Protein AF-A0A9D3W9P4-F1 (afdb_monomer)

Foldseek 3Di:
DDDDDDDPDPPPDDDDDDDDDDDDDDDPPPPDDDPPDVPPPDPPVQNVVCVVQVLKKKKAWDDDDDDPVVVLVQVCVQLVDPDDWDWDDDPPRIIMIGDPDPVSSCCVVVVDWDDDPNITMDIGRDDPPDDPPPPDDPPPDD

Nearest PDB structures (foldseek):
  5wu6-assembly1_A  TM=7.541E-01  e=1.035E-03  Homo sapiens
  5wu6-assembly2_B  TM=7.233E-01  e=6.616E-04  Homo sapiens
  9j8p-assembly1_A  TM=6.058E-01  e=5.823E-04  Homo sapiens
  5wu6-assembly3_C  TM=7.481E-01  e=6.602E-03  Homo sapiens
  8idf-assembly1_A  TM=6.895E-01  e=7.996E-03  Homo sapiens

pLDDT: mean 72.83, std 23.35, range [29.67, 95.25]

Secondary structure (DSSP, 8-state):
--------------------S----------------S----S-HHHHHHHHHTTEEEEEESSS---HHHHHHHHHHHH--SS--EEEE-GGGEEEEE-SSHHHHHHHHHS--EEETTEEEEEEE--TT--TT---------

Radius of gyration: 27.13 Å; Cα contacts (8 Å, |Δi|>4): 123; chains: 1; bounding box: 72×54×58 Å

InterPro domains:
  IPR025558 Domain of unknown function DUF4283 [PF14111] (54-133)
  IPR040256 Uncharacterized protein At4g02000-like [PTHR31286] (50-136)

Organism: NCBI:txid47602

Structure (mmCIF, N/CA/C/O backbone):
data_AF-A0A9D3W9P4-F1
#
_entry.id   AF-A0A9D3W9P4-F1
#
loop_
_atom_site.group_PDB
_atom_site.id
_atom_site.type_symbol
_atom_site.label_atom_id
_atom_site.label_alt_id
_atom_site.label_comp_id
_atom_site.label_asym_id
_atom_site.label_entity_id
_atom_site.label_seq_id
_atom_site.pdbx_PDB_ins_code
_atom_site.Cartn_x
_atom_site.Cartn_y
_atom_site.Cartn_z
_atom_site.occupancy
_atom_site.B_iso_or_equiv
_atom_site.auth_seq_id
_atom_site.auth_comp_id
_atom_site.auth_asym_id
_atom_site.auth_atom_id
_atom_site.pdbx_PDB_model_num
ATOM 1 N N . MET A 1 1 ? 8.335 29.224 2.323 1.00 36.25 1 MET A N 1
ATOM 2 C CA . MET A 1 1 ? 9.341 29.979 1.550 1.00 36.25 1 MET A CA 1
ATOM 3 C C . MET A 1 1 ? 10.223 28.944 0.872 1.00 36.25 1 MET A C 1
ATOM 5 O O . MET A 1 1 ? 11.005 28.310 1.559 1.00 36.25 1 MET A O 1
ATOM 9 N N . SER A 1 2 ? 9.805 28.439 -0.290 1.00 33.09 2 SER A N 1
ATOM 10 C CA . SER A 1 2 ? 9.956 29.035 -1.636 1.00 33.09 2 SER A CA 1
ATOM 11 C C . SER A 1 2 ? 11.341 28.743 -2.224 1.00 33.09 2 SER A C 1
ATOM 13 O O . SER A 1 2 ? 12.305 29.402 -1.852 1.00 33.09 2 SER A O 1
ATOM 15 N N . ASP A 1 3 ? 11.346 27.722 -3.092 1.00 39.47 3 ASP A N 1
ATOM 16 C CA . ASP A 1 3 ? 11.998 27.611 -4.408 1.00 39.47 3 ASP A CA 1
ATOM 17 C C . ASP A 1 3 ? 13.512 27.860 -4.547 1.00 39.47 3 ASP A C 1
ATOM 19 O O . ASP A 1 3 ? 14.037 28.885 -4.134 1.00 39.47 3 ASP A O 1
ATOM 23 N N . PHE A 1 4 ? 14.227 26.941 -5.210 1.00 32.31 4 PHE A N 1
ATOM 24 C CA . PHE A 1 4 ? 14.575 27.048 -6.641 1.00 32.31 4 PHE A CA 1
ATOM 25 C C . PHE A 1 4 ? 15.480 25.874 -7.096 1.00 32.31 4 PHE A C 1
ATOM 27 O O . PHE A 1 4 ? 16.269 25.324 -6.332 1.00 32.31 4 PHE A O 1
ATOM 34 N N . LEU A 1 5 ? 15.281 25.473 -8.356 1.00 32.81 5 LEU A N 1
ATOM 35 C CA . LEU A 1 5 ? 15.836 24.329 -9.104 1.00 32.81 5 LEU A CA 1
ATOM 36 C C . LEU A 1 5 ? 17.370 24.368 -9.298 1.00 32.81 5 LEU A C 1
ATOM 38 O O . LEU A 1 5 ? 17.950 25.452 -9.270 1.00 32.81 5 LEU A O 1
ATOM 42 N N . PRO A 1 6 ? 18.037 23.228 -9.592 1.00 38.47 6 PRO A N 1
ATOM 43 C CA . PRO A 1 6 ? 19.451 23.229 -9.941 1.00 38.47 6 PRO A CA 1
ATOM 44 C C . PRO A 1 6 ? 19.674 23.762 -11.364 1.00 38.47 6 PRO A C 1
ATOM 46 O O . PRO A 1 6 ? 19.096 23.291 -12.343 1.00 38.47 6 PRO A O 1
ATOM 49 N N . THR A 1 7 ? 20.538 24.767 -11.422 1.00 33.00 7 THR A N 1
ATOM 50 C CA . THR A 1 7 ? 21.058 25.506 -12.569 1.00 33.00 7 THR A CA 1
ATOM 51 C C . THR A 1 7 ? 21.469 24.618 -13.745 1.00 33.00 7 THR A C 1
ATOM 53 O O . THR A 1 7 ? 22.372 23.788 -13.639 1.00 33.00 7 THR A O 1
ATOM 56 N N . VAL A 1 8 ? 20.847 24.854 -14.902 1.00 37.41 8 VAL A N 1
ATOM 57 C CA . VAL A 1 8 ? 21.346 24.412 -16.207 1.00 37.41 8 VAL A CA 1
ATOM 58 C C . VAL A 1 8 ? 22.387 25.440 -16.649 1.00 37.41 8 VAL A C 1
ATOM 60 O O . VAL A 1 8 ? 22.045 26.494 -17.180 1.00 37.41 8 VAL A O 1
ATOM 63 N N . GLU A 1 9 ? 23.658 25.171 -16.364 1.00 40.28 9 GLU A N 1
ATOM 64 C CA . GLU A 1 9 ? 24.774 26.0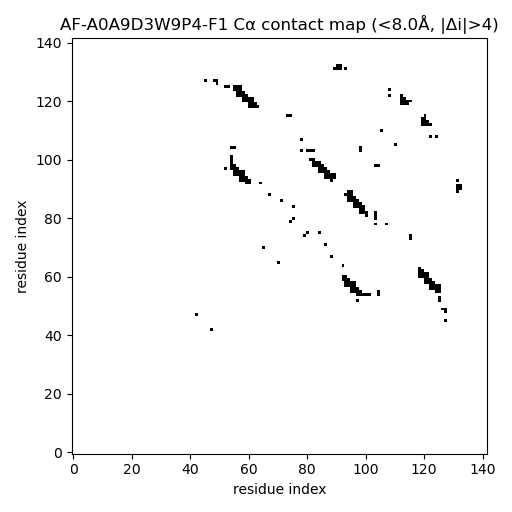08 -16.814 1.00 40.28 9 GLU A CA 1
ATOM 65 C C . GLU A 1 9 ? 24.883 25.939 -18.347 1.00 40.28 9 GLU A C 1
ATOM 67 O O . GLU A 1 9 ? 25.380 24.973 -18.931 1.00 40.28 9 GLU A O 1
ATOM 72 N N . PHE A 1 10 ? 24.396 26.987 -19.013 1.00 31.02 10 PHE A N 1
ATOM 73 C CA . PHE A 1 10 ? 24.627 27.256 -20.429 1.00 31.02 10 PHE A CA 1
ATOM 74 C C . PHE A 1 10 ? 26.095 27.664 -20.633 1.00 31.02 10 PHE A C 1
ATOM 76 O O . PHE A 1 10 ? 26.446 28.842 -20.599 1.00 31.02 10 PHE A O 1
ATOM 83 N N . VAL A 1 11 ? 26.977 26.699 -20.898 1.00 37.59 11 VAL A N 1
ATOM 84 C CA . VAL A 1 11 ? 28.323 26.998 -21.412 1.00 37.59 11 VAL A CA 1
ATOM 85 C C . VAL A 1 11 ? 28.228 27.246 -22.920 1.00 37.59 11 VAL A C 1
ATOM 87 O O . VAL A 1 11 ? 28.446 26.356 -23.739 1.00 37.59 11 VAL A O 1
ATOM 90 N N . VAL A 1 12 ? 27.908 28.482 -23.311 1.00 38.97 12 VAL A N 1
ATOM 91 C CA . VAL A 1 12 ? 28.167 28.968 -24.675 1.00 38.97 12 VAL A CA 1
ATOM 92 C C . VAL A 1 12 ? 29.617 29.435 -24.724 1.00 38.97 12 VAL A C 1
ATOM 94 O O . VAL A 1 12 ? 29.927 30.593 -24.456 1.00 38.97 12 VAL A O 1
ATOM 97 N N . ARG A 1 13 ? 30.539 28.527 -25.055 1.00 29.67 13 ARG A N 1
ATOM 98 C CA . ARG A 1 13 ? 31.923 28.903 -25.365 1.00 29.67 13 ARG A CA 1
ATOM 99 C C . ARG A 1 13 ? 32.019 29.204 -26.861 1.00 29.67 13 ARG A C 1
ATOM 101 O O . ARG A 1 13 ? 32.118 28.296 -27.682 1.00 29.67 13 ARG A O 1
ATOM 108 N N . ALA A 1 14 ? 31.957 30.483 -27.222 1.00 45.66 14 ALA A N 1
ATOM 109 C CA . ALA A 1 14 ? 32.322 30.933 -28.560 1.00 45.66 14 ALA A CA 1
ATOM 110 C C . ALA A 1 14 ? 33.848 30.809 -28.724 1.00 45.66 14 ALA A C 1
ATOM 112 O O . ALA A 1 14 ? 34.605 31.457 -28.005 1.00 45.66 14 ALA A O 1
ATOM 113 N N . ASN A 1 15 ? 34.307 29.963 -29.650 1.00 40.22 15 ASN A N 1
ATOM 114 C CA . ASN A 1 15 ? 35.716 29.909 -30.041 1.00 40.22 15 ASN A CA 1
ATOM 115 C C . ASN A 1 15 ? 36.022 31.100 -30.964 1.00 40.22 15 ASN A C 1
ATOM 117 O O . ASN A 1 15 ? 35.623 31.105 -32.127 1.00 40.22 15 ASN A O 1
ATOM 121 N N . LEU A 1 16 ? 36.722 32.105 -30.438 1.00 37.69 16 LEU A N 1
ATOM 122 C CA . LEU A 1 16 ? 37.363 33.165 -31.215 1.00 37.69 16 LEU A CA 1
ATOM 123 C C . LEU A 1 16 ? 38.772 32.694 -31.591 1.00 37.69 16 LEU A C 1
ATOM 125 O O . LEU A 1 16 ? 39.648 32.621 -30.735 1.00 37.69 16 LEU A O 1
ATOM 129 N N . SER A 1 17 ? 38.988 32.354 -32.862 1.00 47.78 17 SER A N 1
ATOM 130 C CA . SER A 1 17 ? 40.336 32.244 -33.424 1.00 47.78 17 SER A CA 1
ATOM 131 C C . SER A 1 17 ? 40.675 33.556 -34.130 1.00 47.78 17 SER A C 1
ATOM 133 O O . SER A 1 17 ? 40.138 33.836 -35.203 1.00 47.78 17 SER A O 1
ATOM 135 N N . GLU A 1 18 ? 41.547 34.362 -33.529 1.00 41.25 18 GLU A N 1
ATOM 136 C CA . GLU A 1 18 ? 42.215 35.465 -34.220 1.00 41.25 18 GLU A CA 1
ATOM 137 C C . GLU A 1 18 ? 43.174 34.892 -35.272 1.00 41.25 18 GLU A C 1
ATOM 139 O O . GLU A 1 18 ? 44.098 34.153 -34.939 1.00 41.25 18 GLU A O 1
ATOM 144 N N . SER A 1 19 ? 42.962 35.234 -36.545 1.00 43.78 19 SER A N 1
ATOM 145 C CA . SER A 1 19 ? 43.986 35.105 -37.584 1.00 43.78 19 SER A CA 1
ATOM 146 C C . SER A 1 19 ? 44.391 36.496 -38.051 1.00 43.78 19 SER A C 1
ATOM 148 O O . SER A 1 19 ? 43.553 37.301 -38.463 1.00 43.78 19 SER A O 1
ATOM 150 N N . ASN A 1 20 ? 45.684 36.765 -37.995 1.00 39.09 20 ASN A N 1
ATOM 151 C CA . ASN A 1 20 ? 46.321 37.981 -38.461 1.00 39.09 20 ASN A CA 1
ATOM 152 C C . ASN A 1 20 ? 46.345 38.062 -39.999 1.00 39.09 20 ASN A C 1
ATOM 154 O O . ASN A 1 20 ? 46.843 37.172 -40.677 1.00 39.09 20 ASN A O 1
ATOM 158 N N . GLY A 1 21 ? 45.892 39.202 -40.526 1.00 46.50 21 GLY A N 1
ATOM 159 C CA . GLY A 1 21 ? 46.318 39.714 -41.828 1.00 46.50 21 GLY A CA 1
ATOM 160 C C . GLY A 1 21 ? 45.510 39.274 -43.052 1.00 46.50 21 GLY A C 1
ATOM 161 O O . GLY A 1 21 ? 45.677 38.176 -43.566 1.00 46.50 21 GLY A O 1
ATOM 162 N N . SER A 1 22 ? 44.816 40.265 -43.623 1.00 43.44 22 SER A N 1
ATOM 163 C CA . SER A 1 22 ? 44.373 40.372 -45.027 1.00 43.44 22 SER A CA 1
ATOM 164 C C . SER A 1 22 ? 42.935 39.941 -45.335 1.00 43.44 22 SER A C 1
ATOM 166 O O . SER A 1 22 ? 42.496 38.834 -45.047 1.00 43.44 22 SER A O 1
ATOM 168 N N . MET A 1 23 ? 42.204 40.887 -45.940 1.00 47.94 23 MET A N 1
ATOM 169 C CA . MET A 1 23 ? 40.788 40.831 -46.309 1.00 47.94 23 MET A CA 1
ATOM 170 C C . MET A 1 23 ? 40.392 39.507 -46.972 1.00 47.94 23 MET A C 1
ATOM 172 O O . MET A 1 23 ? 40.745 39.233 -48.116 1.00 47.94 23 MET A O 1
ATOM 176 N N . GLY A 1 24 ? 39.548 38.740 -46.291 1.00 38.62 24 GLY A N 1
ATOM 177 C CA . GLY A 1 24 ? 38.836 37.607 -46.862 1.00 38.62 24 GLY A CA 1
ATOM 178 C C . GLY A 1 24 ? 37.474 37.491 -46.194 1.00 38.62 24 GLY A C 1
ATOM 179 O O . GLY A 1 24 ? 37.384 37.422 -44.973 1.00 38.62 24 GLY A O 1
ATOM 180 N N . ARG A 1 25 ? 36.406 37.534 -46.995 1.00 41.47 25 ARG A N 1
ATOM 181 C CA . ARG A 1 25 ? 34.996 37.405 -46.585 1.00 41.47 25 ARG A CA 1
ATOM 182 C C . ARG A 1 25 ? 34.804 36.359 -45.477 1.00 41.47 25 ARG A C 1
ATOM 184 O O . ARG A 1 25 ? 35.078 35.180 -45.686 1.00 41.47 25 ARG A O 1
ATOM 191 N N . ALA A 1 26 ? 34.238 36.776 -44.344 1.00 42.78 26 ALA A N 1
ATOM 192 C CA . ALA A 1 26 ? 33.777 35.871 -43.298 1.00 42.78 26 ALA A CA 1
ATOM 193 C C . ALA A 1 26 ? 32.598 35.029 -43.817 1.00 42.78 26 ALA A C 1
ATOM 195 O O . ALA A 1 26 ? 31.465 35.504 -43.912 1.00 42.78 26 ALA A O 1
ATOM 196 N N . ILE A 1 27 ? 32.854 33.771 -44.172 1.00 44.72 27 ILE A N 1
ATOM 197 C CA . ILE A 1 27 ? 31.802 32.813 -44.514 1.00 44.72 27 ILE A CA 1
ATOM 198 C C . ILE A 1 27 ? 31.274 32.246 -43.196 1.00 44.72 27 ILE A C 1
ATOM 200 O O . ILE A 1 27 ? 31.902 31.389 -42.574 1.00 44.72 27 ILE A O 1
ATOM 204 N N . LYS A 1 28 ? 30.114 32.737 -42.747 1.00 46.12 28 LYS A N 1
ATOM 205 C CA . LYS A 1 28 ? 29.387 32.144 -41.621 1.00 46.12 28 LYS A CA 1
ATOM 206 C C . LYS A 1 28 ? 28.979 30.724 -42.017 1.00 46.12 28 LYS A C 1
ATOM 208 O O . LYS A 1 28 ? 28.020 30.544 -42.765 1.00 46.12 28 LYS A O 1
ATOM 213 N N . LYS A 1 29 ? 29.696 29.708 -41.531 1.00 46.56 29 LYS A N 1
ATOM 214 C CA . LYS A 1 29 ? 29.219 28.321 -41.575 1.00 46.56 29 LYS A CA 1
ATOM 215 C C . LYS A 1 29 ? 27.988 28.223 -40.675 1.00 46.56 29 LYS A C 1
ATOM 217 O O . LYS A 1 29 ? 28.099 27.986 -39.478 1.00 46.56 29 LYS A O 1
ATOM 222 N N . VAL A 1 30 ? 26.809 28.428 -41.256 1.00 48.56 30 VAL A N 1
ATOM 223 C CA . VAL A 1 30 ? 25.546 27.991 -40.660 1.00 48.56 30 VAL A CA 1
ATOM 224 C C . VAL A 1 30 ? 25.566 26.470 -40.723 1.00 48.56 30 VAL A C 1
ATOM 226 O O . VAL A 1 30 ? 25.270 25.878 -41.761 1.00 48.56 30 VAL A O 1
ATOM 229 N N . GLN A 1 31 ? 25.988 25.825 -39.635 1.00 39.69 31 GLN A N 1
ATOM 230 C CA . GLN A 1 31 ? 25.725 24.403 -39.471 1.00 39.69 31 GLN A CA 1
ATOM 231 C C . GLN A 1 31 ? 24.212 24.237 -39.338 1.00 39.69 31 GLN A C 1
ATOM 233 O O . GLN A 1 31 ? 23.608 24.571 -38.323 1.00 39.69 31 GLN A O 1
ATOM 238 N N . ARG A 1 32 ? 23.597 23.770 -40.425 1.00 38.78 32 ARG A N 1
ATOM 239 C CA . ARG A 1 32 ? 22.250 23.217 -40.418 1.00 38.78 32 ARG A CA 1
ATOM 240 C C . ARG A 1 32 ? 22.317 21.941 -39.583 1.00 38.78 32 ARG A C 1
ATOM 242 O O . ARG A 1 32 ? 23.018 21.008 -39.965 1.00 38.78 32 ARG A O 1
ATOM 249 N N . TRP A 1 33 ? 21.642 21.936 -38.440 1.00 30.91 33 TRP A N 1
ATOM 250 C CA . TRP A 1 33 ? 21.476 20.735 -37.626 1.00 30.91 33 TRP A CA 1
ATOM 251 C C . TRP A 1 33 ? 20.930 19.596 -38.507 1.00 30.91 33 TRP A C 1
ATOM 253 O O . TRP A 1 33 ? 20.065 19.867 -39.349 1.00 30.91 33 TRP A O 1
ATOM 263 N N . PRO A 1 34 ? 21.411 18.346 -38.373 1.00 41.53 34 PRO A N 1
ATOM 264 C CA . PRO A 1 34 ? 20.721 17.225 -38.994 1.00 41.53 34 PRO A CA 1
ATOM 265 C C . PRO A 1 34 ? 19.308 17.161 -38.406 1.00 41.53 34 PRO A C 1
ATOM 267 O O . PRO A 1 34 ? 19.122 17.431 -37.219 1.00 41.53 34 PRO A O 1
ATOM 270 N N . ASN A 1 35 ? 18.316 16.859 -39.248 1.00 44.78 35 ASN A N 1
ATOM 271 C CA . ASN A 1 35 ? 16.938 16.644 -38.813 1.00 44.78 35 ASN A CA 1
ATOM 272 C C . ASN A 1 35 ? 16.951 15.658 -37.645 1.00 44.78 35 ASN A C 1
ATOM 274 O O . ASN A 1 35 ? 17.320 14.500 -37.820 1.00 44.78 35 ASN A O 1
ATOM 278 N N . ILE A 1 36 ? 16.591 16.139 -36.459 1.00 53.16 36 ILE A N 1
ATOM 279 C CA . ILE A 1 36 ? 16.437 15.300 -35.282 1.00 53.16 36 ILE A CA 1
ATOM 280 C C . ILE A 1 36 ? 15.180 14.475 -35.541 1.00 53.16 36 ILE A C 1
ATOM 282 O O . ILE A 1 36 ? 14.061 14.948 -35.349 1.00 53.16 36 ILE A O 1
ATOM 286 N N . THR A 1 37 ? 15.354 13.259 -36.049 1.00 55.56 37 THR A N 1
ATOM 287 C CA . THR A 1 37 ? 14.329 12.227 -35.943 1.00 55.56 37 THR A CA 1
ATOM 288 C C . THR A 1 37 ? 14.101 11.969 -34.450 1.00 55.56 37 THR A C 1
ATOM 290 O O . THR A 1 37 ? 15.078 11.824 -33.707 1.00 55.56 37 THR A O 1
ATOM 293 N N . PRO A 1 38 ? 12.846 11.927 -33.971 1.00 49.44 38 PRO A N 1
ATOM 294 C CA . PRO A 1 38 ? 12.537 11.571 -32.590 1.00 49.44 38 PRO A CA 1
ATOM 295 C C . PRO A 1 38 ? 12.767 10.063 -32.396 1.00 49.44 38 PRO A C 1
ATOM 297 O O . PRO A 1 38 ? 11.835 9.273 -32.398 1.00 49.44 38 PRO A O 1
ATOM 300 N N . GLU A 1 39 ? 14.029 9.647 -32.313 1.00 52.59 39 GLU A N 1
ATOM 301 C CA . GLU A 1 39 ? 14.432 8.235 -32.191 1.00 52.59 39 GLU A CA 1
ATOM 302 C C . GLU A 1 39 ? 15.231 7.960 -30.907 1.00 52.59 39 GLU A C 1
ATOM 304 O O . GLU A 1 39 ? 15.390 6.820 -30.489 1.00 52.59 39 GLU A O 1
ATOM 309 N N . SER A 1 40 ? 15.695 8.992 -30.207 1.00 49.56 40 SER A N 1
ATOM 310 C CA . SER A 1 40 ? 16.538 8.832 -29.021 1.00 49.56 40 SER A CA 1
ATOM 311 C C . SER A 1 40 ? 15.751 9.031 -27.721 1.00 49.56 40 SER A C 1
ATOM 313 O O . SER A 1 40 ? 16.096 9.882 -26.899 1.00 49.56 40 SER A O 1
ATOM 315 N N . GLU A 1 41 ? 14.724 8.219 -27.486 1.00 53.44 41 GLU A N 1
ATOM 316 C CA . GLU A 1 41 ? 14.328 7.926 -26.107 1.00 53.44 41 GLU A CA 1
ATOM 317 C C . GLU A 1 41 ? 15.164 6.732 -25.624 1.00 53.44 41 GLU A C 1
ATOM 319 O O . GLU A 1 41 ? 14.823 5.569 -25.835 1.00 53.44 41 GLU A O 1
ATOM 324 N N . GLY A 1 42 ? 16.301 7.015 -24.970 1.00 61.41 42 GLY A N 1
ATOM 325 C CA . GLY A 1 42 ? 16.954 6.032 -24.091 1.00 61.41 42 GLY A CA 1
ATOM 326 C C . GLY A 1 42 ? 15.936 5.472 -23.086 1.00 61.41 42 GLY A C 1
ATOM 327 O O . GLY A 1 42 ? 14.900 6.106 -22.919 1.00 61.41 42 GLY A O 1
ATOM 328 N N . PRO A 1 43 ? 16.187 4.315 -22.429 1.00 56.12 43 PRO A N 1
ATOM 329 C CA . PRO A 1 43 ? 15.160 3.490 -21.778 1.00 56.12 43 PRO A CA 1
ATOM 330 C C . PRO A 1 43 ? 14.100 4.356 -21.103 1.00 56.12 43 PRO A C 1
ATOM 332 O O . PRO A 1 43 ? 14.342 4.927 -20.040 1.00 56.12 43 PRO A O 1
ATOM 335 N N . THR A 1 44 ? 12.979 4.500 -21.814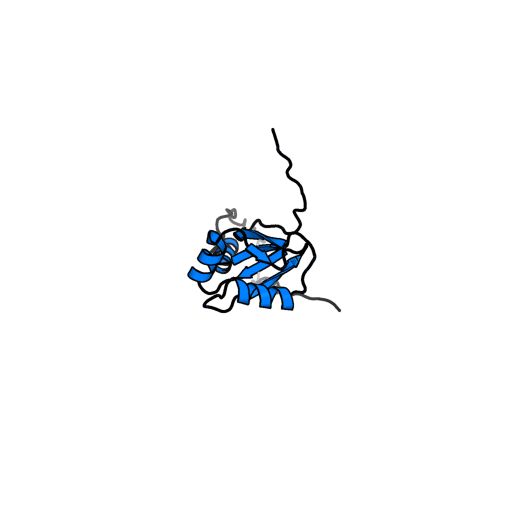 1.00 73.38 44 THR A N 1
ATOM 336 C CA . THR A 1 44 ? 11.990 5.557 -21.630 1.00 73.38 44 THR A CA 1
ATOM 337 C C . THR A 1 44 ? 11.631 5.636 -20.160 1.00 73.38 44 THR A C 1
ATOM 339 O O . THR A 1 44 ? 11.338 4.602 -19.563 1.00 73.38 44 THR A O 1
ATOM 342 N N . VAL A 1 45 ? 11.683 6.815 -19.540 1.00 78.69 45 VAL A N 1
ATOM 343 C CA . VAL A 1 45 ? 11.392 7.016 -18.103 1.00 78.69 45 VAL A CA 1
ATOM 344 C C . VAL A 1 45 ? 10.143 6.254 -17.637 1.00 78.69 45 VAL A C 1
ATOM 346 O O . VAL A 1 45 ? 10.118 5.698 -16.540 1.00 78.69 45 VAL A O 1
ATOM 349 N N . HIS A 1 46 ? 9.166 6.124 -18.533 1.00 79.75 46 HIS A N 1
ATOM 350 C CA . HIS A 1 46 ? 7.988 5.276 -18.415 1.00 79.75 46 HIS A CA 1
ATOM 351 C C . HIS A 1 46 ? 8.308 3.832 -17.992 1.00 79.75 46 HIS A C 1
ATOM 353 O O . HIS A 1 46 ? 7.853 3.361 -16.953 1.00 79.75 46 HIS A O 1
ATOM 359 N N . LYS A 1 47 ? 9.198 3.159 -18.724 1.00 84.94 47 LYS A N 1
ATOM 360 C CA . LYS A 1 47 ? 9.634 1.780 -18.477 1.00 84.94 47 LYS A CA 1
ATOM 361 C C . LYS A 1 47 ? 10.334 1.618 -17.130 1.00 84.94 47 LYS A C 1
ATOM 363 O O . LYS A 1 47 ? 10.248 0.562 -16.503 1.00 84.94 47 LYS A O 1
ATOM 368 N N . TYR A 1 48 ? 11.054 2.644 -16.673 1.00 88.00 48 TYR A N 1
ATOM 369 C CA . TYR A 1 48 ? 11.653 2.629 -15.338 1.00 88.00 48 TYR A CA 1
ATOM 370 C C . TYR A 1 48 ? 10.579 2.689 -14.245 1.00 88.00 48 TYR A C 1
ATOM 372 O O . TYR A 1 48 ? 10.647 1.927 -13.278 1.00 88.00 48 TYR A O 1
ATOM 380 N N . ILE A 1 49 ? 9.575 3.554 -14.411 1.00 87.19 49 ILE A N 1
ATOM 381 C CA . ILE A 1 49 ? 8.470 3.701 -13.459 1.00 87.19 49 ILE A CA 1
ATOM 382 C C . ILE A 1 49 ? 7.638 2.416 -13.414 1.00 87.19 49 ILE A C 1
ATOM 384 O O . ILE A 1 49 ? 7.429 1.888 -12.325 1.00 87.19 49 ILE A O 1
ATOM 388 N N . GLU A 1 50 ? 7.265 1.855 -14.565 1.00 87.25 50 GLU A N 1
ATOM 389 C CA . GLU A 1 50 ? 6.535 0.583 -14.659 1.00 87.25 50 GLU A CA 1
ATOM 390 C C . GLU A 1 50 ? 7.249 -0.540 -13.908 1.00 87.25 50 GLU A C 1
ATOM 392 O O . GLU A 1 50 ? 6.669 -1.190 -13.042 1.00 87.25 50 GLU A O 1
ATOM 397 N N . ARG A 1 51 ? 8.550 -0.725 -14.162 1.00 87.69 51 ARG A N 1
ATOM 398 C CA . ARG A 1 51 ? 9.354 -1.734 -13.457 1.00 87.69 51 ARG A CA 1
ATOM 399 C C . ARG A 1 51 ? 9.367 -1.499 -11.950 1.00 87.69 51 ARG A C 1
ATOM 401 O O . ARG A 1 51 ? 9.288 -2.447 -11.173 1.00 87.69 51 ARG A O 1
ATOM 408 N N . LYS A 1 52 ? 9.470 -0.239 -11.523 1.00 89.50 52 LYS A N 1
ATOM 409 C CA . LYS A 1 52 ? 9.519 0.135 -10.104 1.00 89.50 52 LYS A CA 1
ATOM 410 C C . LYS A 1 52 ? 8.163 0.001 -9.402 1.00 89.50 52 LYS A C 1
ATOM 412 O O . LYS A 1 52 ? 8.151 -0.145 -8.173 1.00 89.50 52 LYS A O 1
ATOM 417 N N . MET A 1 53 ? 7.067 0.049 -10.158 1.00 91.12 53 MET A N 1
ATOM 418 C CA . MET A 1 53 ? 5.684 -0.003 -9.677 1.00 91.12 53 MET A CA 1
ATOM 419 C C . MET A 1 53 ? 4.958 -1.313 -10.020 1.00 91.12 53 MET A C 1
ATOM 421 O O . MET A 1 53 ? 3.782 -1.451 -9.710 1.00 91.12 53 MET A O 1
ATOM 425 N N . ALA A 1 54 ? 5.653 -2.306 -10.580 1.00 91.12 54 ALA A N 1
ATOM 426 C CA . ALA A 1 54 ? 5.055 -3.574 -11.009 1.00 91.12 54 ALA A CA 1
ATOM 427 C C . ALA A 1 54 ? 4.347 -4.361 -9.887 1.00 91.12 54 ALA A C 1
ATOM 429 O O . ALA A 1 54 ? 3.455 -5.154 -10.160 1.00 91.12 54 ALA A O 1
ATOM 430 N N . LYS A 1 55 ? 4.736 -4.146 -8.622 1.00 94.19 55 LYS A N 1
ATOM 431 C CA . LYS A 1 55 ? 4.141 -4.786 -7.432 1.00 94.19 55 LYS A CA 1
ATOM 432 C C . LYS A 1 55 ? 3.357 -3.782 -6.597 1.00 94.19 55 LYS A C 1
ATOM 434 O O . LYS A 1 55 ? 3.460 -3.762 -5.369 1.00 94.19 55 LYS A O 1
ATOM 439 N N . THR A 1 56 ? 2.645 -2.888 -7.267 1.00 95.25 56 THR A N 1
ATOM 440 C CA . THR A 1 56 ? 1.907 -1.806 -6.630 1.00 95.25 56 THR A CA 1
ATOM 441 C C . THR A 1 56 ? 0.436 -1.899 -7.007 1.00 95.25 56 THR A C 1
ATOM 443 O O . THR A 1 56 ? 0.090 -2.137 -8.162 1.00 95.25 56 THR A O 1
ATOM 446 N N . ILE A 1 57 ? -0.433 -1.692 -6.025 1.00 94.69 57 ILE A N 1
ATOM 447 C CA . ILE A 1 57 ? -1.873 -1.540 -6.231 1.00 94.69 57 ILE A CA 1
ATOM 448 C C . ILE A 1 57 ? -2.308 -0.146 -5.808 1.00 94.69 57 ILE A C 1
ATOM 450 O O . ILE A 1 57 ? -1.691 0.496 -4.953 1.00 94.69 57 ILE A O 1
ATOM 454 N N . ILE A 1 58 ? -3.418 0.285 -6.379 1.00 93.88 58 ILE A N 1
ATOM 455 C CA . ILE A 1 58 ? -4.159 1.457 -5.953 1.00 93.88 58 ILE A CA 1
ATOM 456 C C . ILE A 1 58 ? -5.388 0.965 -5.202 1.00 93.88 58 ILE A C 1
ATOM 458 O O . ILE A 1 58 ? -6.108 0.083 -5.663 1.00 93.88 58 ILE A O 1
ATOM 462 N N . 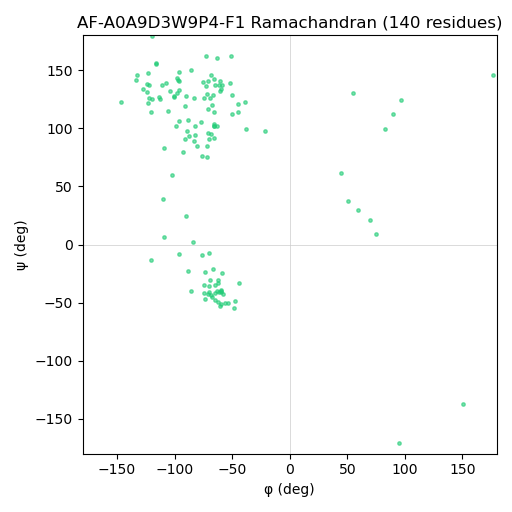MET A 1 59 ? -5.635 1.540 -4.037 1.00 93.00 59 MET A N 1
ATOM 463 C CA . MET A 1 59 ? -6.739 1.171 -3.171 1.00 93.00 59 MET A CA 1
ATOM 464 C C . MET A 1 59 ? -7.603 2.396 -2.875 1.00 93.00 59 MET A C 1
ATOM 466 O O . MET A 1 59 ? -7.078 3.469 -2.588 1.00 93.00 59 MET A O 1
ATOM 470 N N . LYS A 1 60 ? -8.928 2.236 -2.899 1.00 91.50 60 LYS A N 1
ATOM 471 C CA . LYS A 1 60 ? -9.887 3.266 -2.475 1.00 91.50 60 LYS A CA 1
ATOM 472 C C . LYS A 1 60 ? -10.859 2.691 -1.453 1.00 91.50 60 LYS A C 1
ATOM 474 O O . LYS A 1 60 ? -11.420 1.616 -1.655 1.00 91.50 60 LYS A O 1
ATOM 479 N N . LEU A 1 61 ? -11.076 3.430 -0.370 1.00 89.62 61 LEU A N 1
ATOM 480 C CA . LEU A 1 61 ? -12.109 3.124 0.619 1.00 89.62 61 LEU A CA 1
ATOM 481 C C . LEU A 1 61 ? -13.465 3.665 0.158 1.00 89.62 61 LEU A C 1
ATOM 483 O O . LEU A 1 61 ? -13.600 4.857 -0.124 1.00 89.62 61 LEU A O 1
ATOM 487 N N . LEU A 1 62 ? -14.479 2.800 0.117 1.00 86.00 62 LEU A N 1
ATOM 488 C CA . LEU A 1 62 ? -15.864 3.193 -0.131 1.00 86.00 62 LEU A CA 1
ATOM 489 C C . LEU A 1 62 ? -16.564 3.483 1.197 1.00 86.00 62 LEU A C 1
ATOM 491 O O . LEU A 1 62 ? -17.133 2.591 1.827 1.00 86.00 62 LEU A O 1
ATOM 495 N N . GLY A 1 63 ? -16.511 4.737 1.644 1.00 87.38 63 GLY A N 1
ATOM 496 C CA . GLY A 1 63 ? -17.230 5.169 2.839 1.00 87.38 63 GLY A CA 1
ATOM 497 C C . GLY A 1 63 ? -16.552 6.312 3.582 1.00 87.38 63 G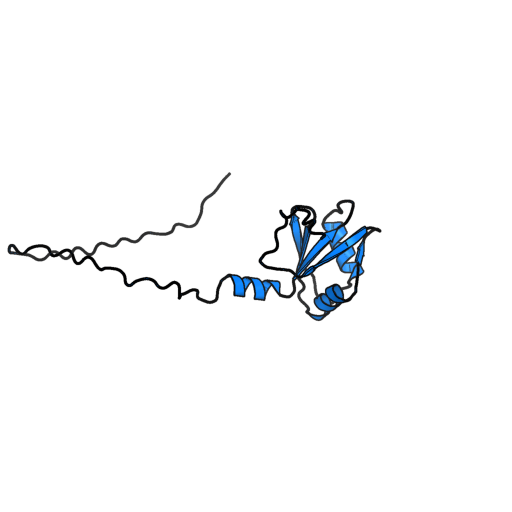LY A C 1
ATOM 498 O O . GLY A 1 63 ? -16.113 7.294 2.990 1.00 87.38 63 GLY A O 1
ATOM 499 N N . ARG A 1 64 ? -16.517 6.193 4.912 1.00 87.44 64 ARG A N 1
ATOM 500 C CA . ARG A 1 64 ? -15.886 7.172 5.807 1.00 87.44 64 ARG A CA 1
ATOM 501 C C . ARG A 1 64 ? -14.371 7.106 5.662 1.00 87.44 64 ARG A C 1
ATOM 503 O O . ARG A 1 64 ? -13.805 6.019 5.607 1.00 87.44 64 ARG A O 1
ATOM 510 N N . SER A 1 65 ? -13.722 8.264 5.686 1.00 85.19 65 SER A N 1
ATOM 511 C CA . SER A 1 65 ? -12.267 8.322 5.756 1.00 85.19 65 SER A CA 1
ATOM 512 C C . SER A 1 65 ? -11.770 7.676 7.051 1.00 85.19 65 SER A C 1
ATOM 514 O O . SER A 1 65 ? -12.339 7.853 8.132 1.00 85.19 65 SER A O 1
ATOM 516 N N . ILE A 1 66 ? -10.702 6.895 6.930 1.00 89.00 66 ILE A N 1
ATOM 517 C CA . ILE A 1 66 ? -10.019 6.254 8.052 1.00 89.00 66 ILE A CA 1
ATOM 518 C C . ILE A 1 66 ? -8.657 6.928 8.179 1.00 89.00 66 ILE A C 1
ATOM 520 O O . ILE A 1 66 ? -7.980 7.161 7.180 1.00 89.00 66 ILE A O 1
ATOM 524 N N . GLY A 1 67 ? -8.235 7.236 9.407 1.00 91.56 67 GLY A N 1
ATOM 525 C CA . GLY A 1 67 ? -6.909 7.805 9.638 1.00 91.56 67 GLY A CA 1
ATOM 526 C C . GLY A 1 67 ? -5.800 6.875 9.135 1.00 91.56 67 GLY A C 1
ATOM 527 O O . GLY A 1 67 ? -5.838 5.670 9.391 1.00 91.56 67 GLY A O 1
ATOM 528 N N . PHE A 1 68 ? -4.786 7.438 8.475 1.00 91.31 68 PHE A N 1
ATOM 529 C CA . PHE A 1 68 ? -3.707 6.699 7.804 1.00 91.31 68 PHE A CA 1
ATOM 530 C C . PHE A 1 68 ? -3.080 5.590 8.669 1.00 91.31 68 PHE A C 1
ATOM 532 O O . PHE A 1 68 ? -2.988 4.438 8.252 1.00 91.31 68 PHE A O 1
ATOM 539 N N . ASN A 1 69 ? -2.723 5.903 9.918 1.00 93.69 69 ASN A N 1
ATOM 540 C CA . ASN A 1 69 ? -2.112 4.933 10.835 1.00 93.69 69 ASN A CA 1
ATOM 541 C C . ASN A 1 69 ? -3.055 3.779 11.207 1.00 93.69 69 ASN A C 1
ATOM 543 O O . ASN A 1 69 ? -2.611 2.647 11.404 1.00 93.69 69 ASN A O 1
ATOM 547 N N . VAL A 1 70 ? -4.354 4.059 11.325 1.00 93.75 70 VAL A N 1
ATOM 548 C CA . VAL A 1 70 ? -5.372 3.043 11.620 1.00 93.75 70 VAL A CA 1
ATOM 549 C C . VAL A 1 70 ? -5.561 2.143 10.404 1.00 93.75 70 VAL A C 1
ATOM 551 O O . VAL A 1 70 ? -5.598 0.920 10.549 1.00 93.75 70 VAL A O 1
ATOM 554 N N . LEU A 1 71 ? -5.611 2.741 9.212 1.00 93.19 71 LEU A N 1
ATOM 555 C CA . LEU A 1 71 ? -5.703 2.025 7.948 1.00 93.19 71 LEU A CA 1
ATOM 556 C C . LEU A 1 71 ? -4.504 1.094 7.749 1.00 93.19 71 LEU A C 1
ATOM 558 O O . LEU A 1 71 ? -4.699 -0.101 7.545 1.00 93.19 71 LEU A O 1
ATOM 562 N N . LEU A 1 72 ? -3.279 1.603 7.909 1.00 93.19 72 LEU A N 1
ATOM 563 C CA . LEU A 1 72 ? -2.053 0.814 7.786 1.00 93.19 72 LEU A CA 1
ATOM 564 C C . LEU A 1 72 ? -2.054 -0.390 8.735 1.00 93.19 72 LEU A C 1
ATOM 566 O O . LEU A 1 72 ? -1.846 -1.520 8.298 1.00 93.19 72 LEU A O 1
ATOM 570 N N . LYS A 1 73 ? -2.352 -0.178 10.024 1.00 94.31 73 LYS A N 1
ATOM 571 C CA . LYS A 1 73 ? -2.440 -1.272 11.006 1.00 94.31 73 LYS A CA 1
ATOM 572 C C . LYS A 1 73 ? -3.480 -2.314 10.602 1.00 94.31 73 LYS A C 1
ATOM 574 O O . LYS A 1 73 ? -3.233 -3.514 10.728 1.00 94.31 73 LYS A O 1
ATOM 579 N N . LYS A 1 74 ? -4.641 -1.865 10.117 1.00 93.50 74 LYS A N 1
ATOM 580 C CA . LYS A 1 74 ? -5.730 -2.765 9.746 1.00 93.50 74 LYS A CA 1
ATOM 581 C C . LYS A 1 74 ? -5.408 -3.566 8.489 1.00 93.50 74 LYS A C 1
ATOM 583 O O . LYS A 1 74 ? -5.673 -4.761 8.486 1.00 93.50 74 LYS A O 1
ATOM 588 N N . ILE A 1 75 ? -4.795 -2.949 7.482 1.00 93.12 75 ILE A N 1
ATOM 589 C CA . ILE A 1 75 ? -4.344 -3.615 6.254 1.00 93.12 75 ILE A CA 1
ATOM 590 C C . ILE A 1 75 ? -3.285 -4.671 6.574 1.00 93.12 75 ILE A C 1
ATOM 592 O O . ILE A 1 75 ? -3.428 -5.824 6.171 1.00 93.12 75 ILE A O 1
ATOM 596 N N . THR A 1 76 ? -2.265 -4.315 7.357 1.00 93.00 76 THR A N 1
ATOM 597 C CA . THR A 1 76 ? -1.214 -5.259 7.758 1.00 93.00 76 THR A CA 1
ATOM 598 C C . THR A 1 76 ? -1.795 -6.445 8.526 1.00 93.00 76 THR A C 1
ATOM 600 O O . THR A 1 76 ? -1.402 -7.584 8.289 1.00 93.00 76 THR A O 1
ATOM 603 N N . SER A 1 77 ? -2.780 -6.208 9.398 1.00 93.12 77 SER A N 1
ATOM 604 C CA . SER A 1 77 ? -3.485 -7.281 10.107 1.00 93.12 77 SER A CA 1
ATOM 605 C C . SER A 1 77 ? -4.400 -8.113 9.201 1.00 93.12 77 SER A C 1
ATOM 607 O O . SER A 1 77 ? -4.538 -9.307 9.446 1.00 93.12 77 SER A O 1
ATOM 609 N N . LEU A 1 78 ? -5.045 -7.505 8.202 1.00 92.19 78 LEU A N 1
ATOM 610 C CA . LEU A 1 78 ? -5.999 -8.171 7.312 1.00 92.19 78 LEU A CA 1
ATOM 611 C C . LEU A 1 78 ? -5.291 -9.093 6.319 1.00 92.19 78 LEU A C 1
ATOM 613 O O . LEU A 1 78 ? -5.700 -10.234 6.129 1.00 92.19 78 LEU A O 1
ATOM 617 N N . TRP A 1 79 ? -4.229 -8.601 5.684 1.00 92.50 79 TRP A N 1
ATOM 618 C CA . TRP A 1 79 ? -3.516 -9.353 4.653 1.00 92.50 79 TRP A CA 1
ATOM 619 C C . TRP A 1 79 ? -2.410 -10.232 5.220 1.00 92.50 79 TRP A C 1
ATOM 621 O O . TRP A 1 79 ? -2.066 -11.236 4.588 1.00 92.50 79 TRP A O 1
ATOM 631 N N . CYS A 1 80 ? -1.915 -9.898 6.419 1.00 93.12 80 CYS A N 1
ATOM 632 C CA . CYS A 1 80 ? -0.801 -10.568 7.087 1.00 93.12 80 CYS A CA 1
ATOM 633 C C . CYS A 1 80 ? 0.346 -10.832 6.089 1.00 93.12 80 CYS A C 1
ATOM 635 O O . CYS A 1 80 ? 0.625 -11.989 5.760 1.00 93.12 80 CYS A O 1
ATOM 637 N N . PRO A 1 81 ? 0.926 -9.763 5.504 1.00 93.62 81 PRO A N 1
ATOM 638 C CA . PRO A 1 81 ? 1.928 -9.911 4.462 1.00 93.62 81 PRO A CA 1
ATOM 639 C C . PRO A 1 81 ? 3.213 -10.503 5.052 1.00 93.62 81 PRO A C 1
ATOM 641 O O . PRO A 1 81 ? 3.580 -10.216 6.194 1.00 93.62 81 PRO A O 1
ATOM 644 N N . ARG A 1 82 ? 3.913 -11.322 4.266 1.00 93.62 82 ARG A N 1
ATOM 645 C CA . ARG A 1 82 ? 5.206 -11.907 4.652 1.00 93.62 82 ARG A CA 1
ATOM 646 C C . ARG A 1 82 ? 6.306 -10.854 4.717 1.00 93.62 82 ARG A C 1
ATOM 648 O O . ARG A 1 82 ? 7.259 -11.003 5.475 1.00 93.62 82 ARG A O 1
ATOM 655 N N . SER A 1 83 ? 6.200 -9.816 3.893 1.00 93.50 83 SER A N 1
ATOM 656 C CA . SER A 1 83 ? 7.126 -8.686 3.858 1.00 93.50 83 SER A CA 1
ATOM 657 C C . SER A 1 83 ? 6.441 -7.373 4.241 1.00 93.50 83 SER A C 1
ATOM 659 O O . SER A 1 83 ? 5.233 -7.227 4.051 1.00 93.50 83 SER A O 1
ATOM 661 N N . PRO A 1 84 ? 7.196 -6.375 4.736 1.00 92.44 84 PRO A N 1
ATOM 662 C CA . PRO A 1 84 ? 6.640 -5.055 4.991 1.00 92.44 84 PRO A CA 1
ATOM 663 C C . PRO A 1 84 ? 6.081 -4.444 3.701 1.00 92.44 84 PRO A C 1
ATOM 665 O O . PRO A 1 84 ? 6.726 -4.463 2.648 1.00 92.44 84 PRO A O 1
ATOM 668 N N . ILE A 1 85 ? 4.876 -3.892 3.806 1.00 94.31 85 ILE A N 1
ATOM 669 C CA . ILE A 1 85 ? 4.214 -3.140 2.740 1.00 94.31 85 ILE A CA 1
ATOM 670 C C . ILE A 1 85 ? 4.453 -1.643 2.935 1.00 94.31 85 ILE A C 1
ATOM 672 O O . ILE A 1 85 ? 4.552 -1.160 4.064 1.00 94.31 85 ILE A O 1
ATOM 676 N N . GLN A 1 86 ? 4.525 -0.902 1.835 1.00 94.00 86 GLN A N 1
ATOM 677 C CA . GLN A 1 86 ? 4.617 0.556 1.853 1.00 94.00 86 GLN A CA 1
ATOM 678 C C . GLN A 1 86 ? 3.270 1.139 1.437 1.00 94.00 86 GLN A C 1
ATOM 680 O O . GLN A 1 86 ? 2.841 0.944 0.303 1.00 94.00 86 GLN A O 1
ATOM 685 N N . LEU A 1 87 ? 2.615 1.844 2.357 1.00 94.31 87 LEU A N 1
ATOM 686 C CA . LEU A 1 87 ? 1.387 2.592 2.100 1.00 94.31 87 LEU A CA 1
ATOM 687 C C . LEU A 1 87 ? 1.750 4.059 1.860 1.00 94.31 87 LEU A C 1
ATOM 689 O O . LEU A 1 87 ? 2.475 4.650 2.657 1.00 94.31 87 LEU A O 1
ATOM 693 N N . MET A 1 88 ? 1.238 4.643 0.784 1.00 94.00 88 MET A N 1
ATOM 694 C CA . MET A 1 88 ? 1.368 6.062 0.469 1.00 94.00 88 MET A CA 1
ATOM 695 C C . MET A 1 88 ? -0.029 6.649 0.286 1.00 94.00 88 MET A C 1
ATOM 697 O O . MET A 1 88 ? -0.868 6.070 -0.404 1.00 94.00 88 MET A O 1
ATOM 701 N N . ASP A 1 89 ? -0.283 7.771 0.949 1.00 91.25 89 ASP A N 1
ATOM 702 C CA . ASP A 1 89 ? -1.514 8.538 0.785 1.00 91.25 89 ASP A CA 1
ATOM 703 C C . ASP A 1 89 ? -1.491 9.254 -0.570 1.00 91.25 89 ASP A C 1
ATOM 705 O O . ASP A 1 89 ? -0.456 9.788 -0.978 1.00 91.25 89 ASP A O 1
ATOM 709 N N . LEU A 1 90 ? -2.616 9.214 -1.277 1.00 89.81 90 LEU A N 1
ATOM 710 C CA . LEU A 1 90 ? -2.856 9.993 -2.483 1.00 89.81 90 LEU A CA 1
ATOM 711 C C . LEU A 1 90 ? -4.065 10.909 -2.248 1.00 89.81 90 LEU A C 1
ATOM 713 O O . LEU A 1 90 ? -4.726 10.878 -1.213 1.00 89.81 90 LEU A O 1
ATOM 717 N N . GLU A 1 91 ? -4.413 11.706 -3.249 1.00 86.38 91 GLU A N 1
ATOM 718 C CA . GLU A 1 91 ? -5.591 12.565 -3.179 1.00 86.38 91 GLU A CA 1
ATOM 719 C C . GLU A 1 91 ? -6.908 11.775 -3.287 1.00 86.38 91 GLU A C 1
ATOM 721 O O . GLU A 1 91 ? -6.958 10.646 -3.777 1.00 86.38 91 GLU A O 1
ATOM 726 N N . ASN A 1 92 ? -8.017 12.393 -2.868 1.00 85.44 92 ASN A N 1
ATOM 727 C CA . ASN A 1 92 ? -9.384 11.871 -3.033 1.00 85.44 92 ASN A CA 1
ATOM 728 C C . ASN A 1 92 ? -9.647 10.502 -2.371 1.00 85.44 92 ASN A C 1
ATOM 730 O O . ASN A 1 92 ? -10.491 9.722 -2.837 1.00 85.44 92 ASN A O 1
ATOM 734 N N . GLY A 1 93 ? -8.935 10.210 -1.277 1.00 86.12 93 GLY A N 1
ATOM 735 C CA . GLY A 1 93 ? -9.082 8.965 -0.517 1.00 86.12 93 GLY A CA 1
ATOM 736 C C . GLY A 1 93 ? -8.569 7.732 -1.263 1.00 86.12 93 GLY A C 1
ATOM 737 O O . GLY A 1 93 ? -9.008 6.614 -0.976 1.00 86.12 93 GLY A O 1
ATOM 738 N N . TYR A 1 94 ? -7.698 7.942 -2.253 1.00 90.69 94 TYR A N 1
ATOM 739 C CA . TYR A 1 94 ? -6.907 6.884 -2.856 1.00 90.69 94 TYR A CA 1
ATOM 740 C C . TYR A 1 94 ? -5.631 6.662 -2.052 1.00 90.69 94 TYR A C 1
ATOM 742 O O . TYR A 1 94 ? -5.063 7.576 -1.464 1.00 90.69 94 TYR A O 1
ATOM 750 N N . TYR A 1 95 ? -5.162 5.426 -2.074 1.00 92.69 95 TYR A N 1
ATOM 751 C CA . TYR A 1 95 ? -3.935 5.008 -1.431 1.00 92.69 95 TYR A CA 1
ATOM 752 C C . TYR A 1 95 ? -3.143 4.151 -2.400 1.00 92.69 95 TYR A C 1
ATOM 754 O O . TYR A 1 95 ? -3.704 3.322 -3.115 1.00 92.69 95 TYR A O 1
ATOM 762 N N . LEU A 1 96 ? -1.832 4.320 -2.397 1.00 94.06 96 LEU A N 1
ATOM 763 C CA . LEU A 1 96 ? -0.920 3.474 -3.138 1.00 94.06 96 LEU A CA 1
ATOM 764 C C . LEU A 1 96 ? -0.297 2.470 -2.173 1.00 94.06 96 LEU A C 1
ATOM 766 O O . LEU A 1 96 ? 0.241 2.855 -1.135 1.00 94.06 96 LEU A O 1
ATOM 770 N N . ILE A 1 97 ? -0.357 1.186 -2.507 1.00 94.94 97 ILE A N 1
ATOM 771 C CA . ILE A 1 97 ? 0.251 0.132 -1.697 1.00 94.94 97 ILE A CA 1
ATOM 772 C C . ILE A 1 97 ? 1.274 -0.588 -2.544 1.00 94.94 97 ILE A C 1
ATOM 774 O O . ILE A 1 97 ? 0.934 -1.259 -3.517 1.00 94.94 97 ILE A O 1
ATOM 778 N N . LYS A 1 98 ? 2.536 -0.456 -2.151 1.00 94.94 98 LYS A N 1
ATOM 779 C CA . LYS A 1 98 ? 3.651 -1.147 -2.774 1.00 94.94 98 LYS A CA 1
ATOM 780 C C . LYS A 1 98 ? 4.049 -2.355 -1.938 1.00 94.94 98 LYS A C 1
ATOM 782 O O . LYS A 1 98 ? 4.340 -2.241 -0.744 1.00 94.94 98 LYS A O 1
ATOM 787 N N . PHE A 1 99 ? 4.104 -3.502 -2.597 1.00 95.06 99 PHE A N 1
ATOM 788 C CA . PHE A 1 99 ? 4.527 -4.764 -2.016 1.00 95.06 99 PHE A CA 1
ATOM 789 C C . PHE A 1 99 ? 5.991 -5.036 -2.342 1.00 95.06 99 PHE A C 1
ATOM 791 O O . PHE A 1 99 ? 6.480 -4.746 -3.436 1.00 95.06 99 PHE A O 1
ATOM 798 N N . ASN A 1 100 ? 6.695 -5.624 -1.379 1.00 93.88 100 ASN A N 1
ATOM 799 C CA . ASN A 1 100 ? 8.049 -6.120 -1.598 1.00 93.88 100 ASN A CA 1
ATOM 800 C C . ASN A 1 100 ? 8.034 -7.553 -2.164 1.00 93.88 100 ASN A C 1
ATOM 802 O O . ASN A 1 100 ? 8.797 -7.881 -3.075 1.00 93.88 100 ASN A O 1
ATOM 806 N N . ASN A 1 101 ? 7.124 -8.389 -1.655 1.00 93.94 101 ASN A N 1
ATOM 807 C CA . ASN A 1 101 ? 6.949 -9.769 -2.091 1.00 93.94 101 ASN A CA 1
ATOM 808 C C . ASN A 1 101 ? 5.830 -9.894 -3.137 1.00 93.94 101 ASN A C 1
ATOM 810 O O . ASN A 1 101 ? 4.783 -9.260 -3.030 1.00 93.94 101 ASN A O 1
ATOM 814 N N . GLU A 1 102 ? 6.056 -10.740 -4.135 1.00 93.88 102 GLU A N 1
ATOM 815 C CA . GLU A 1 102 ? 5.101 -11.017 -5.208 1.00 93.88 102 GLU A CA 1
ATOM 816 C C . GLU A 1 102 ? 3.940 -11.902 -4.743 1.00 93.88 102 GLU A C 1
ATOM 818 O O . GLU A 1 102 ? 2.802 -11.656 -5.130 1.00 93.88 102 GLU A O 1
ATOM 823 N N . ASP A 1 103 ? 4.183 -12.856 -3.839 1.00 94.38 103 ASP A N 1
ATOM 824 C CA . ASP A 1 103 ? 3.098 -13.672 -3.281 1.00 94.38 103 ASP A CA 1
ATOM 825 C C . ASP A 1 103 ? 2.093 -12.825 -2.499 1.00 94.38 103 ASP A C 1
ATOM 827 O O . ASP A 1 103 ? 0.889 -13.051 -2.583 1.00 94.38 103 ASP A O 1
ATOM 831 N N . ASP A 1 104 ? 2.591 -11.846 -1.735 1.00 94.56 104 ASP A N 1
ATOM 832 C CA . ASP A 1 104 ? 1.747 -10.938 -0.958 1.00 94.56 104 ASP A CA 1
ATOM 833 C C . ASP A 1 104 ? 0.893 -10.080 -1.902 1.00 94.56 104 ASP A C 1
ATOM 835 O O . ASP A 1 104 ? -0.304 -9.921 -1.676 1.00 94.56 104 ASP A O 1
ATOM 839 N N . TYR A 1 105 ? 1.488 -9.591 -2.996 1.00 94.75 105 TYR A N 1
ATOM 840 C CA . TYR A 1 105 ? 0.779 -8.859 -4.046 1.00 94.75 105 TYR A CA 1
ATOM 841 C C . TYR A 1 105 ? -0.314 -9.718 -4.699 1.00 94.75 105 TYR A C 1
ATOM 843 O O . TYR A 1 105 ? -1.481 -9.327 -4.706 1.00 94.75 105 TYR A O 1
ATOM 851 N N . ASN A 1 106 ? 0.031 -10.918 -5.172 1.00 93.94 106 ASN A N 1
ATOM 852 C CA . ASN A 1 106 ? -0.912 -11.831 -5.821 1.00 93.94 106 ASN A CA 1
ATOM 853 C C . ASN A 1 106 ? -2.043 -12.238 -4.871 1.00 93.94 106 ASN A C 1
ATOM 855 O O . ASN A 1 106 ? -3.208 -12.253 -5.261 1.00 93.94 106 ASN A O 1
ATOM 859 N N . LYS A 1 107 ? -1.730 -12.498 -3.598 1.00 93.12 107 LYS A N 1
ATOM 860 C CA . LYS A 1 107 ? -2.733 -12.801 -2.574 1.00 93.12 107 LYS A CA 1
ATOM 861 C C . LYS A 1 107 ? -3.732 -11.660 -2.405 1.00 93.12 107 LYS A C 1
ATOM 863 O O . LYS A 1 107 ? -4.914 -11.927 -2.230 1.00 93.12 107 LYS A O 1
ATOM 868 N N . VAL A 1 108 ? -3.286 -10.406 -2.451 1.00 92.56 108 VAL A N 1
ATOM 869 C CA . VAL A 1 108 ? -4.179 -9.247 -2.311 1.00 92.56 108 VAL A CA 1
ATOM 870 C C . VAL A 1 108 ? -5.015 -9.022 -3.569 1.00 92.56 108 VAL A C 1
ATOM 872 O O . VAL A 1 108 ? -6.212 -8.765 -3.460 1.00 92.56 108 VAL A O 1
ATOM 875 N N . VAL A 1 109 ? -4.412 -9.156 -4.750 1.00 91.69 109 VAL A N 1
ATOM 876 C CA . VAL A 1 109 ? -5.095 -8.961 -6.038 1.00 91.69 109 VAL A CA 1
ATOM 877 C C . VAL A 1 109 ? -6.140 -10.053 -6.292 1.00 91.69 109 VAL A C 1
ATOM 879 O O . VAL A 1 109 ? -7.264 -9.746 -6.679 1.00 91.69 109 VAL A O 1
ATOM 882 N N . PHE A 1 110 ? -5.799 -11.319 -6.040 1.00 90.94 110 PHE A N 1
ATOM 883 C CA . PHE A 1 110 ? -6.673 -12.466 -6.314 1.00 90.94 110 PHE A CA 1
ATOM 884 C C . PHE A 1 110 ? -7.485 -12.934 -5.101 1.00 90.94 110 PHE A C 1
ATOM 886 O O . PHE A 1 110 ? -8.369 -13.772 -5.246 1.00 90.94 110 PHE A O 1
ATOM 893 N N . GLY A 1 111 ? -7.214 -12.403 -3.906 1.00 86.81 111 GLY A N 1
ATOM 894 C CA . GLY A 1 111 ? -7.891 -12.797 -2.666 1.00 86.81 111 GLY A CA 1
ATOM 895 C C . GLY A 1 111 ? -9.354 -12.359 -2.567 1.00 86.81 111 GLY A C 1
ATOM 896 O O . GLY A 1 111 ? -10.050 -12.789 -1.649 1.00 86.81 111 GLY A O 1
ATOM 897 N N . GLY A 1 112 ? -9.830 -11.550 -3.516 1.00 84.19 112 GLY A N 1
ATOM 898 C CA . GLY A 1 112 ? -11.221 -11.119 -3.608 1.00 84.19 112 GLY A CA 1
ATOM 899 C C . GLY A 1 112 ? -11.492 -9.764 -2.946 1.00 84.19 112 GLY A C 1
ATOM 900 O O . GLY A 1 112 ? -10.565 -9.029 -2.604 1.00 84.19 112 GLY A O 1
ATOM 901 N N . PRO A 1 113 ? -12.772 -9.383 -2.810 1.00 86.88 113 PRO A N 1
ATOM 902 C CA . PRO A 1 113 ? -13.151 -8.092 -2.252 1.00 86.88 113 PRO A CA 1
ATOM 903 C C . PRO A 1 113 ? -12.783 -8.007 -0.768 1.00 86.88 113 PRO A C 1
ATOM 905 O O . PRO A 1 113 ? -13.155 -8.858 0.040 1.00 86.88 113 PRO A O 1
ATOM 908 N N . TRP A 1 114 ? -12.075 -6.942 -0.398 1.00 91.56 114 TRP A N 1
ATOM 909 C CA . TRP A 1 114 ? -11.629 -6.721 0.974 1.00 91.56 114 TRP A CA 1
ATOM 910 C C . TRP A 1 114 ? -12.586 -5.790 1.715 1.00 91.56 114 TRP A C 1
ATOM 912 O O . TRP A 1 114 ? -13.079 -4.812 1.154 1.00 91.56 114 TRP A O 1
ATOM 922 N N . VAL A 1 115 ? -12.823 -6.070 2.997 1.00 91.12 115 VAL A N 1
ATOM 923 C CA . VAL A 1 115 ? -13.684 -5.250 3.858 1.00 91.12 115 VAL A CA 1
ATOM 924 C C . VAL A 1 115 ? -12.897 -4.774 5.073 1.00 91.12 115 VAL A C 1
ATOM 926 O O . VAL A 1 115 ? -12.323 -5.571 5.818 1.00 91.12 115 VAL A O 1
ATOM 929 N N . ILE A 1 116 ? -12.893 -3.460 5.302 1.00 90.62 116 ILE A N 1
ATOM 930 C CA . ILE A 1 116 ? -12.260 -2.813 6.453 1.00 90.62 116 ILE A CA 1
ATOM 931 C C . ILE A 1 116 ? -13.317 -1.995 7.198 1.00 90.62 116 ILE A C 1
ATOM 933 O O . ILE A 1 116 ? -13.950 -1.122 6.624 1.00 90.62 116 ILE A O 1
ATOM 937 N N . PHE A 1 117 ? -13.527 -2.287 8.487 1.00 88.69 117 PHE A N 1
ATOM 938 C CA . PHE A 1 117 ? -14.538 -1.623 9.334 1.00 88.69 117 PHE A CA 1
ATOM 939 C C . PHE A 1 117 ? -15.951 -1.575 8.714 1.00 88.69 117 PHE A C 1
ATOM 941 O O . PHE A 1 117 ? -16.665 -0.585 8.848 1.00 88.69 117 PHE A O 1
ATOM 948 N N . GLY A 1 118 ? -16.352 -2.645 8.020 1.00 88.75 118 GLY A N 1
ATOM 949 C CA . GLY A 1 118 ? -17.656 -2.723 7.351 1.00 88.75 118 GLY A CA 1
ATOM 950 C C . GLY A 1 118 ? -17.758 -1.904 6.059 1.00 88.75 118 GLY A C 1
ATOM 951 O O . GLY A 1 118 ? -18.848 -1.774 5.515 1.00 88.75 118 GLY A O 1
ATOM 952 N N . GLN A 1 119 ? -16.644 -1.361 5.566 1.00 89.88 119 GLN A N 1
ATOM 953 C CA . GLN A 1 119 ? -16.553 -0.651 4.293 1.00 89.88 119 GLN A CA 1
ATOM 954 C C . GLN A 1 119 ? -15.809 -1.495 3.272 1.00 89.88 119 GLN A C 1
ATOM 956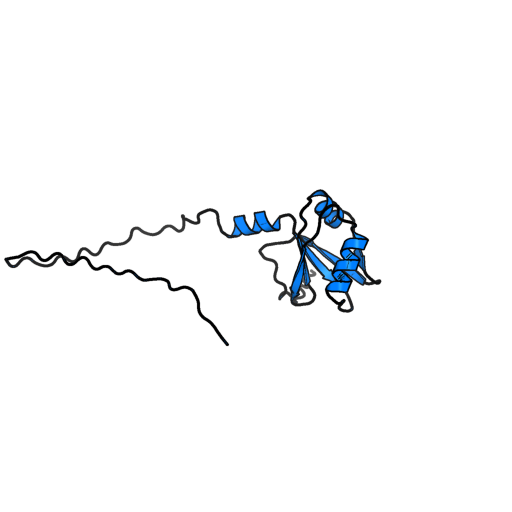 O O . GLN A 1 119 ? -14.795 -2.123 3.590 1.00 89.88 119 GLN A O 1
ATOM 961 N N . TYR A 1 120 ? -16.304 -1.485 2.041 1.00 90.50 120 TYR A N 1
ATOM 962 C CA . TYR A 1 120 ? -15.657 -2.178 0.940 1.00 90.50 120 TYR A CA 1
ATOM 963 C C . TYR A 1 120 ? -14.428 -1.409 0.466 1.00 90.50 120 TYR A C 1
ATOM 965 O O . TYR A 1 120 ? -14.424 -0.178 0.369 1.00 90.50 120 TYR A O 1
ATOM 973 N N . LEU A 1 121 ? -13.383 -2.163 0.156 1.00 90.62 121 LEU A N 1
ATOM 974 C CA . LEU A 1 121 ? -12.206 -1.673 -0.529 1.00 90.62 121 LEU A CA 1
ATOM 975 C C . LEU A 1 121 ? -12.330 -1.964 -2.013 1.00 90.62 121 LEU A C 1
ATOM 977 O O . LEU A 1 121 ? -12.596 -3.095 -2.420 1.00 90.62 121 LEU A O 1
ATOM 981 N N . ILE A 1 122 ? -12.049 -0.946 -2.810 1.00 90.0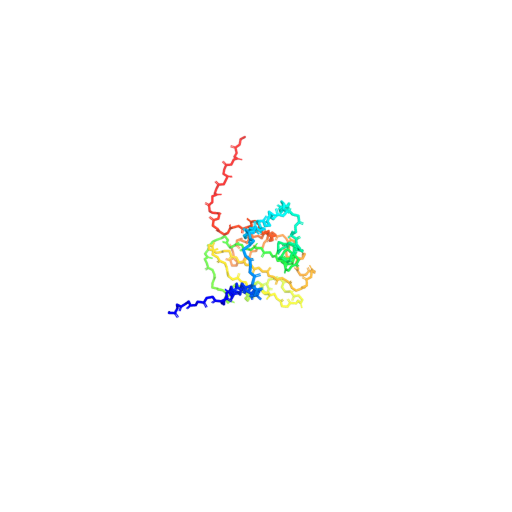6 122 ILE A N 1
ATOM 982 C CA . ILE A 1 122 ? -11.736 -1.129 -4.215 1.00 90.06 122 ILE A CA 1
ATOM 983 C C . ILE A 1 122 ? -10.227 -1.304 -4.319 1.00 90.06 122 ILE A C 1
ATOM 985 O O . ILE A 1 122 ? -9.472 -0.472 -3.812 1.00 90.06 122 ILE A O 1
ATOM 989 N N . VAL A 1 123 ? -9.804 -2.374 -4.985 1.00 91.62 123 VAL A N 1
ATOM 990 C CA . VAL A 1 123 ? -8.409 -2.618 -5.350 1.00 91.62 123 VAL A CA 1
ATOM 991 C C . VAL A 1 123 ? -8.300 -2.560 -6.868 1.00 91.62 123 VAL A C 1
ATOM 993 O O . VAL A 1 123 ? -9.029 -3.247 -7.578 1.00 91.62 123 VAL A O 1
ATOM 996 N N . HIS A 1 124 ? -7.376 -1.742 -7.351 1.00 90.06 124 HIS A N 1
ATOM 997 C CA . HIS A 1 124 ? -7.011 -1.617 -8.752 1.00 90.06 124 HIS A CA 1
ATOM 998 C C . HIS A 1 124 ? -5.521 -1.880 -8.921 1.00 90.06 124 HIS A C 1
ATOM 1000 O O . HIS A 1 124 ? -4.712 -1.550 -8.052 1.00 90.06 124 HIS A O 1
ATOM 1006 N N . LEU A 1 125 ? -5.148 -2.453 -10.061 1.00 91.81 125 LEU A N 1
ATOM 1007 C CA . LEU A 1 125 ? -3.745 -2.537 -10.444 1.00 91.81 125 LEU A CA 1
ATOM 1008 C C . LEU A 1 125 ? -3.211 -1.129 -10.700 1.00 91.81 125 LEU A C 1
ATOM 1010 O O . LEU A 1 125 ? -3.928 -0.277 -11.230 1.00 91.81 125 LEU A O 1
ATOM 1014 N N . TRP A 1 126 ? -1.965 -0.876 -10.306 1.00 93.06 126 TRP A N 1
ATOM 1015 C CA . TRP A 1 126 ? -1.333 0.389 -10.647 1.00 93.06 126 TRP A CA 1
ATOM 1016 C C . TRP A 1 126 ? -1.158 0.505 -12.166 1.00 93.06 126 TRP A C 1
ATOM 1018 O O . TRP A 1 126 ? -0.749 -0.449 -12.826 1.00 93.06 126 TRP A O 1
ATOM 1028 N N . SER A 1 127 ? -1.448 1.689 -12.702 1.00 87.12 127 SER A N 1
ATOM 1029 C CA . SER A 1 127 ? -1.189 2.057 -14.093 1.00 87.12 127 SER A CA 1
ATOM 1030 C C . SER A 1 127 ? -0.529 3.431 -14.133 1.00 87.12 127 SER A C 1
ATOM 1032 O O . SER A 1 127 ? -0.846 4.288 -13.304 1.00 87.12 127 SER A O 1
ATOM 1034 N N . ALA A 1 128 ? 0.371 3.649 -15.093 1.00 84.12 128 ALA A N 1
ATOM 1035 C CA . ALA A 1 128 ? 1.029 4.939 -15.298 1.00 84.12 128 ALA A CA 1
ATOM 1036 C C . ALA A 1 128 ? 0.029 6.047 -15.668 1.00 84.12 128 ALA A C 1
ATOM 1038 O O . ALA A 1 128 ? 0.208 7.195 -15.269 1.00 84.12 128 ALA A O 1
ATOM 1039 N N . ASP A 1 129 ? -1.060 5.674 -16.342 1.00 84.00 129 ASP A N 1
ATOM 1040 C CA . ASP A 1 129 ? -2.127 6.584 -16.769 1.00 84.00 129 ASP A CA 1
ATOM 1041 C C . ASP A 1 129 ? -3.170 6.847 -15.670 1.00 84.00 129 ASP A C 1
ATOM 1043 O O . ASP A 1 129 ? -4.169 7.535 -15.891 1.00 84.00 129 ASP A O 1
ATOM 1047 N N . PHE A 1 130 ? -2.981 6.279 -14.473 1.00 82.06 130 PHE A N 1
ATOM 1048 C CA . PHE A 1 130 ? -3.928 6.461 -13.384 1.00 82.06 130 PHE A CA 1
ATOM 1049 C C . PHE A 1 130 ? -3.899 7.899 -12.856 1.00 82.06 130 PHE A C 1
ATOM 1051 O O . PHE A 1 130 ? -2.867 8.398 -12.405 1.00 82.06 130 PHE A O 1
ATOM 1058 N N . SER A 1 131 ? -5.072 8.532 -12.819 1.00 77.06 131 SER A N 1
ATOM 1059 C CA . SER A 1 131 ? -5.259 9.864 -12.252 1.00 77.06 131 SER A CA 1
ATOM 1060 C C . SER A 1 131 ? -6.256 9.832 -11.096 1.00 77.06 131 SER A C 1
ATOM 1062 O O . SER A 1 131 ? -7.407 9.422 -11.248 1.00 77.06 131 SER A O 1
ATOM 1064 N N . THR A 1 132 ? -5.839 10.338 -9.934 1.00 75.69 132 THR A N 1
ATOM 1065 C CA . THR A 1 132 ? -6.705 10.541 -8.757 1.00 75.69 132 THR A CA 1
ATOM 1066 C C . THR A 1 132 ? -7.772 11.607 -8.994 1.00 75.69 132 THR A C 1
ATOM 1068 O O . THR A 1 132 ? -8.795 11.624 -8.305 1.00 75.69 132 THR A O 1
ATOM 1071 N N . SER A 1 133 ? -7.540 12.490 -9.969 1.00 67.25 133 SER A N 1
ATOM 1072 C CA . SER A 1 133 ? -8.418 13.588 -10.375 1.00 67.25 133 SER A CA 1
ATOM 1073 C C . SER A 1 133 ? -9.618 13.111 -11.192 1.00 67.25 133 SER A C 1
ATOM 1075 O O . SER A 1 133 ? -10.532 13.894 -11.452 1.00 67.25 133 SER A O 1
ATOM 1077 N N . GLN A 1 134 ? -9.638 11.838 -11.601 1.00 57.09 134 GLN A N 1
ATOM 1078 C CA . GLN A 1 134 ? -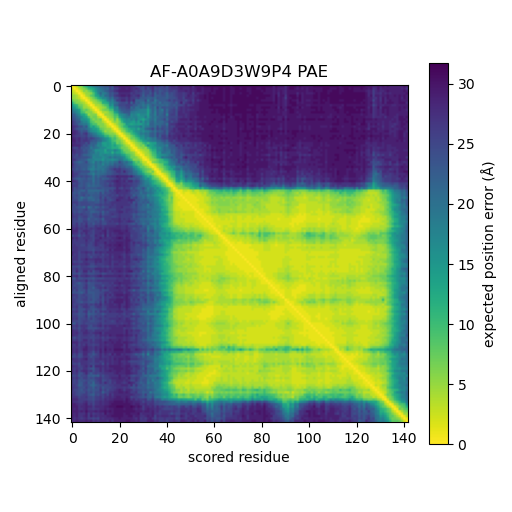10.733 11.258 -12.365 1.00 57.09 134 GLN A CA 1
ATOM 1079 C C . GLN A 1 134 ? -11.924 10.968 -11.432 1.00 57.09 134 GLN A C 1
ATOM 1081 O O . GLN A 1 134 ? -12.203 9.845 -11.027 1.00 57.09 134 GLN A O 1
ATOM 1086 N N . SER A 1 135 ? -12.636 12.033 -11.063 1.00 48.19 135 SER A N 1
ATOM 1087 C CA . SER A 1 135 ? -13.983 12.004 -10.484 1.00 48.19 135 SER A CA 1
ATOM 1088 C C . SER A 1 135 ? -15.069 12.067 -11.566 1.00 48.19 135 SER A C 1
ATOM 1090 O O . SER A 1 135 ? -16.189 12.502 -11.304 1.00 48.19 135 SER A O 1
ATOM 1092 N N . LYS A 1 136 ? -14.764 11.646 -12.799 1.00 42.94 136 LYS A N 1
ATOM 1093 C CA . LYS A 1 136 ? -15.764 11.548 -13.860 1.00 42.94 136 LYS A CA 1
ATOM 1094 C C . LYS A 1 136 ? -16.243 10.114 -13.980 1.00 42.94 136 LYS A C 1
ATOM 1096 O O . LYS A 1 136 ? -15.571 9.262 -14.542 1.00 42.94 136 LYS A O 1
ATOM 1101 N N . VAL A 1 137 ? -17.428 9.906 -13.413 1.00 50.84 137 VAL A N 1
ATOM 1102 C CA . VAL A 1 137 ? -18.514 9.144 -14.030 1.00 50.84 137 VAL A CA 1
ATOM 1103 C C . VAL A 1 137 ? -18.345 9.081 -15.550 1.00 50.84 137 VAL A C 1
ATOM 1105 O O . VAL A 1 137 ? -18.707 10.024 -16.248 1.00 50.84 137 VAL A O 1
ATOM 1108 N N . ASP A 1 138 ? -17.791 7.988 -16.063 1.00 41.94 138 ASP A N 1
ATOM 1109 C CA . ASP A 1 138 ? -18.036 7.624 -17.452 1.00 41.94 138 ASP A CA 1
ATOM 1110 C C . ASP A 1 138 ? -19.224 6.670 -17.452 1.00 41.94 138 ASP A C 1
ATOM 1112 O O . ASP A 1 138 ? -19.116 5.444 -17.423 1.00 41.94 138 ASP A O 1
ATOM 1116 N N . THR A 1 139 ? -20.401 7.281 -17.346 1.00 48.19 139 THR A N 1
ATOM 1117 C CA . THR A 1 139 ? -21.641 6.644 -17.752 1.00 48.19 139 THR A CA 1
ATOM 1118 C C . THR A 1 139 ? -21.617 6.593 -19.277 1.00 48.19 139 THR A C 1
ATOM 1120 O O . THR A 1 139 ? -22.186 7.461 -19.932 1.00 48.19 139 THR A O 1
ATOM 1123 N N . GLN A 1 140 ? -20.989 5.571 -19.851 1.00 41.69 140 GLN A N 1
ATOM 1124 C CA . GLN A 1 140 ? -21.423 5.056 -21.147 1.00 41.69 140 GLN A CA 1
ATOM 1125 C C . GLN A 1 140 ? -22.058 3.688 -20.941 1.00 41.69 140 GLN A C 1
ATOM 1127 O O . GLN A 1 140 ? -21.446 2.632 -21.070 1.00 41.69 140 GLN A O 1
ATOM 1132 N N . LEU A 1 141 ? -23.335 3.759 -20.570 1.00 41.38 141 LEU A N 1
ATOM 1133 C CA . LEU A 1 141 ? -24.326 2.776 -20.965 1.00 41.38 141 LEU A CA 1
ATOM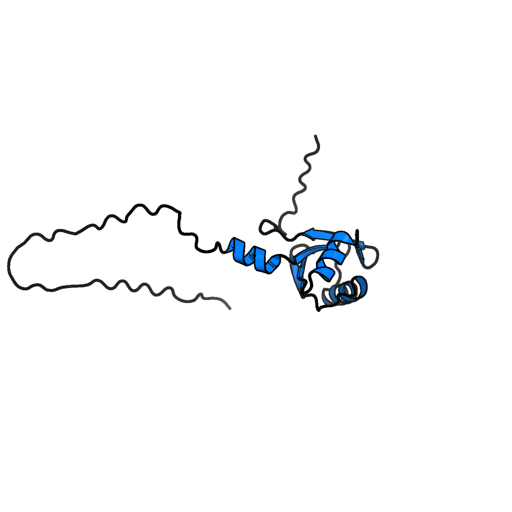 1134 C C . LEU A 1 141 ? -24.948 3.276 -22.272 1.00 41.38 141 LEU A C 1
ATOM 1136 O O . LEU A 1 141 ? -25.518 4.369 -22.279 1.00 41.38 141 LEU A O 1
ATOM 1140 N N . VAL A 1 142 ? -24.805 2.470 -23.326 1.00 40.31 142 VAL A N 1
ATOM 1141 C CA . VAL A 1 142 ? -25.783 2.057 -24.359 1.00 40.31 142 VAL A CA 1
ATOM 1142 C C . VAL A 1 142 ? -25.013 1.622 -25.600 1.00 40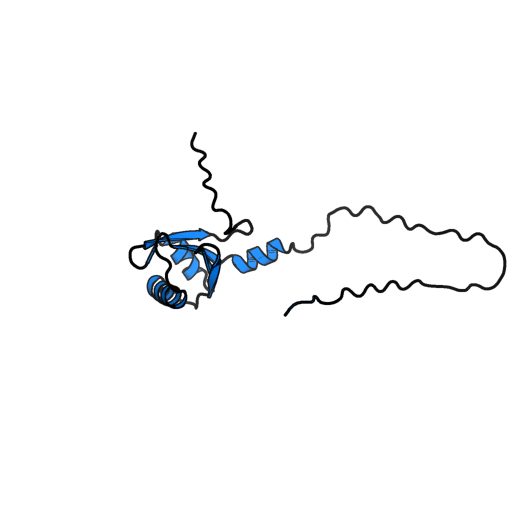.31 142 VAL A C 1
ATOM 1144 O O . VAL A 1 142 ? -24.259 2.450 -26.155 1.00 40.31 142 VAL A O 1
#

Sequence (142 aa):
MSDFLPTVEFVVRANLSESNGSMGRAIKKVQRWPNITPESEGPTVHKYIERKMAKTIIMKLLGRSIGFNVLLKKITSLWCPRSPIQLMDLENGYYLIKFNNEDDYNKVVFGGPWVIFGQYLIVHLWSADFSTSQSKVDTQLV

Mean predicted aligned error: 15.75 Å

Solvent-accessible surface area (backbone atoms only — not comparable to full-atom values): 9612 Å² total; per-residue (Å²): 138,81,88,83,81,88,81,83,80,81,82,79,76,80,86,82,78,89,77,86,82,78,96,68,87,86,76,80,80,76,79,74,75,75,86,80,68,97,71,82,71,64,88,43,70,65,61,56,50,49,66,75,41,70,50,27,35,33,36,32,68,56,74,80,90,68,59,68,73,60,46,52,55,49,49,50,66,71,67,58,54,93,50,78,67,47,79,41,87,51,60,89,64,31,31,40,39,37,42,75,42,67,67,48,39,50,46,58,72,71,66,54,87,47,72,57,98,92,26,48,44,48,78,40,77,60,56,94,85,66,59,74,81,68,80,66,83,79,83,79,85,132